Protein AF-B1HXE4-F1 (afdb_monomer_lite)

InterPro domains:
  IPR015053 Protein of unknown function DUF1871 [PF08958] (6-66)
  IPR023162 Apc36109-like domain superfamily [G3DSA:1.10.340.20] (1-69)
  IPR023162 Apc36109-like domain superfamily [SSF116922] (2-66)

Structure (mmCIF, N/CA/C/O backbone):
data_AF-B1HXE4-F1
#
_entry.id   AF-B1HXE4-F1
#
loop_
_atom_site.group_PDB
_atom_site.id
_atom_site.type_symbol
_atom_site.label_atom_id
_atom_site.label_alt_id
_atom_site.label_comp_id
_atom_site.label_asym_id
_atom_site.label_entity_id
_atom_site.label_seq_id
_atom_site.pdbx_PDB_ins_code
_atom_site.Cartn_x
_atom_site.Cartn_y
_atom_site.Cartn_z
_atom_site.occupancy
_atom_site.B_iso_or_equiv
_atom_site.auth_seq_id
_atom_site.auth_comp_id
_atom_site.auth_asym_id
_atom_site.auth_atom_id
_atom_site.pdbx_PDB_model_num
ATOM 1 N N . MET A 1 1 ? 4.143 -10.671 13.570 1.00 57.72 1 MET A N 1
ATOM 2 C CA . MET A 1 1 ? 4.394 -10.357 12.149 1.00 57.72 1 MET A CA 1
ATOM 3 C C . MET A 1 1 ? 3.353 -11.092 11.324 1.00 57.72 1 MET A C 1
ATOM 5 O O . MET A 1 1 ? 3.241 -12.303 11.482 1.00 57.72 1 MET A O 1
ATOM 9 N N . ASN A 1 2 ? 2.533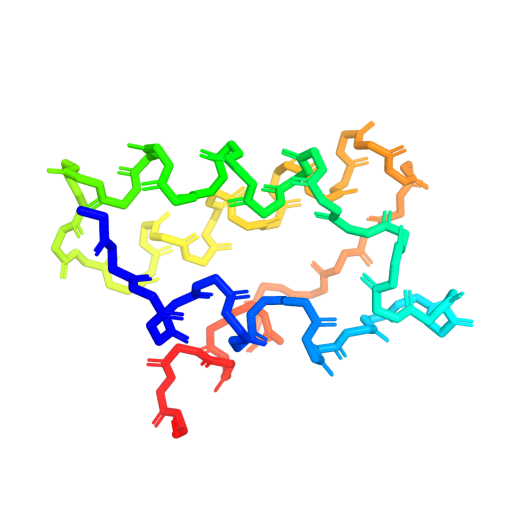 -10.378 10.555 1.00 68.62 2 ASN A N 1
ATOM 10 C CA . ASN A 1 2 ? 1.462 -10.980 9.760 1.00 68.62 2 ASN A CA 1
ATOM 11 C C . ASN A 1 2 ? 2.024 -11.400 8.390 1.00 68.62 2 ASN A C 1
ATOM 13 O O . ASN A 1 2 ? 2.073 -10.587 7.476 1.00 68.62 2 ASN A O 1
ATOM 17 N N . GLN A 1 3 ? 2.512 -12.641 8.271 1.00 70.75 3 GLN A N 1
ATOM 18 C CA . GLN A 1 3 ? 3.191 -13.127 7.056 1.00 70.75 3 GLN A CA 1
ATOM 19 C C . GLN A 1 3 ? 2.297 -13.107 5.805 1.00 70.75 3 GLN A C 1
ATOM 21 O O . GLN A 1 3 ? 2.810 -12.957 4.705 1.00 70.75 3 GLN A O 1
ATOM 26 N N . ALA A 1 4 ? 0.974 -13.209 5.968 1.00 79.94 4 ALA A N 1
ATOM 27 C CA . ALA A 1 4 ? 0.035 -13.113 4.852 1.00 79.94 4 ALA A CA 1
ATOM 28 C C . ALA A 1 4 ? -0.034 -11.692 4.268 1.00 79.94 4 ALA A C 1
ATOM 30 O O . ALA A 1 4 ? -0.123 -11.537 3.057 1.00 79.94 4 ALA A O 1
ATOM 31 N N . ALA A 1 5 ? 0.051 -10.662 5.119 1.00 79.56 5 ALA A N 1
ATOM 32 C CA . ALA A 1 5 ? 0.033 -9.269 4.673 1.00 79.56 5 ALA A CA 1
ATOM 33 C C . ALA A 1 5 ? 1.315 -8.893 3.916 1.00 79.56 5 ALA A C 1
ATOM 35 O O . ALA A 1 5 ? 1.243 -8.182 2.925 1.00 79.56 5 ALA A O 1
ATOM 36 N N . VAL A 1 6 ? 2.467 -9.408 4.366 1.00 78.56 6 VAL A N 1
ATOM 37 C CA . VAL A 1 6 ? 3.759 -9.243 3.675 1.00 78.56 6 VAL A CA 1
AT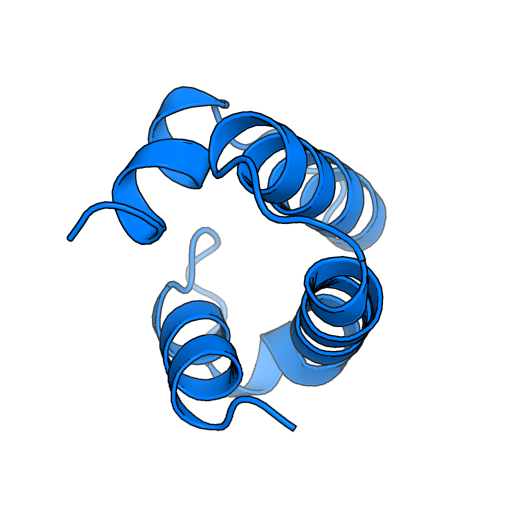OM 38 C C . VAL A 1 6 ? 3.668 -9.796 2.252 1.00 78.56 6 VAL A C 1
ATOM 40 O O . VAL A 1 6 ? 3.878 -9.063 1.296 1.00 78.56 6 VAL A O 1
ATOM 43 N N . HIS A 1 7 ? 3.254 -11.059 2.119 1.00 81.94 7 HIS A N 1
AT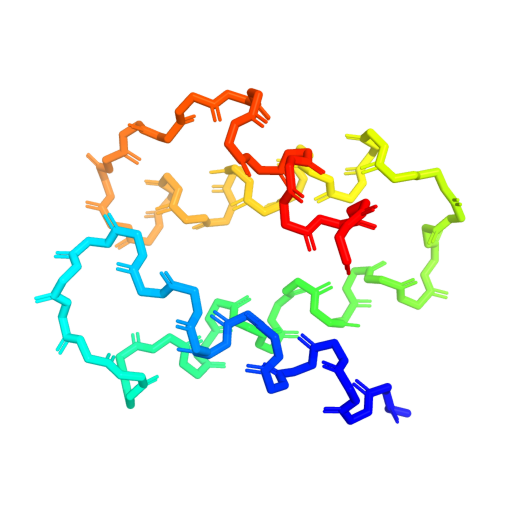OM 44 C CA . HIS A 1 7 ? 3.182 -11.726 0.819 1.00 81.94 7 HIS A CA 1
ATOM 45 C C . HIS A 1 7 ? 2.191 -11.049 -0.136 1.00 81.94 7 HIS A C 1
ATOM 47 O O . HIS A 1 7 ? 2.480 -10.878 -1.312 1.00 81.94 7 HIS A O 1
ATOM 53 N N . LEU A 1 8 ? 1.035 -10.615 0.378 1.00 88.81 8 LEU A N 1
ATOM 54 C CA . LEU A 1 8 ? 0.031 -9.906 -0.415 1.00 88.81 8 LEU A CA 1
ATOM 55 C C . LEU A 1 8 ? 0.556 -8.576 -0.979 1.00 88.81 8 LEU A C 1
ATOM 57 O O . LEU A 1 8 ? 0.233 -8.230 -2.110 1.00 88.81 8 LEU A O 1
ATOM 61 N N . LEU A 1 9 ? 1.351 -7.836 -0.201 1.00 87.94 9 LEU A N 1
ATOM 62 C CA . LEU A 1 9 ? 1.930 -6.561 -0.633 1.00 87.94 9 LEU A CA 1
ATOM 63 C C . LEU A 1 9 ? 3.071 -6.763 -1.640 1.00 87.94 9 LEU A C 1
ATOM 65 O O . LEU A 1 9 ? 3.119 -6.046 -2.635 1.00 87.94 9 LEU A O 1
ATOM 69 N N . GLU A 1 10 ? 3.934 -7.761 -1.429 1.00 83.56 10 GLU A N 1
ATOM 70 C CA . GLU A 1 10 ? 5.008 -8.125 -2.368 1.00 83.56 10 GLU A CA 1
ATOM 71 C C . GLU A 1 10 ? 4.450 -8.596 -3.724 1.00 83.56 10 GLU A C 1
ATOM 73 O O . GLU A 1 10 ? 4.970 -8.224 -4.775 1.00 83.56 10 GLU A O 1
ATOM 78 N N . GLU A 1 11 ? 3.365 -9.378 -3.727 1.00 89.69 11 GLU A N 1
ATOM 79 C CA . GLU A 1 11 ? 2.742 -9.895 -4.956 1.00 89.69 11 GLU A CA 1
ATOM 80 C C . GLU A 1 11 ? 1.903 -8.858 -5.720 1.00 89.69 11 GLU A C 1
ATOM 82 O O . GLU A 1 11 ? 1.579 -9.086 -6.887 1.00 89.69 11 GLU A O 1
ATOM 87 N N . TRP A 1 12 ? 1.527 -7.738 -5.094 1.00 93.19 12 TRP A N 1
ATOM 88 C CA . TRP A 1 12 ? 0.629 -6.761 -5.714 1.00 93.19 12 TRP A CA 1
ATOM 89 C C . TRP A 1 12 ? 1.249 -6.064 -6.934 1.00 93.19 12 TRP A C 1
ATOM 91 O O . TRP A 1 12 ? 0.542 -5.829 -7.914 1.00 93.19 12 TRP A O 1
ATOM 101 N N . ASP A 1 13 ? 2.551 -5.762 -6.882 1.00 93.50 13 ASP A N 1
ATOM 102 C CA . ASP A 1 13 ? 3.351 -5.212 -7.990 1.00 93.50 13 ASP A CA 1
ATOM 103 C C . ASP A 1 13 ? 2.658 -4.083 -8.801 1.00 93.50 13 ASP A C 1
ATOM 105 O O . ASP A 1 13 ? 2.564 -4.156 -10.032 1.00 93.50 13 ASP A O 1
ATOM 109 N N . PRO A 1 14 ? 2.167 -3.000 -8.158 1.00 94.69 14 PRO A N 1
ATOM 110 C CA . PRO A 1 14 ? 1.378 -1.964 -8.839 1.00 94.69 14 PRO A CA 1
ATOM 111 C C . PRO A 1 14 ? 2.160 -1.221 -9.936 1.00 94.69 14 PRO A C 1
ATOM 113 O O . PRO A 1 14 ? 1.571 -0.612 -10.831 1.00 94.69 14 PRO A O 1
ATOM 116 N N . PHE A 1 15 ? 3.494 -1.284 -9.899 1.00 94.69 15 PHE A N 1
ATOM 117 C CA . PHE A 1 15 ? 4.379 -0.589 -10.836 1.00 94.69 15 PHE A CA 1
ATOM 118 C C . PHE A 1 15 ? 5.101 -1.524 -11.813 1.00 94.69 15 PHE A C 1
ATOM 120 O O . PHE A 1 15 ? 5.903 -1.039 -12.612 1.00 94.69 15 PHE A O 1
ATOM 127 N N . HIS A 1 16 ? 4.785 -2.823 -11.814 1.00 93.31 16 HIS A N 1
ATOM 128 C CA . HIS A 1 16 ? 5.372 -3.820 -12.718 1.00 93.31 16 HIS A CA 1
ATOM 129 C C . HIS A 1 16 ? 6.909 -3.887 -12.628 1.00 93.31 16 HIS A C 1
ATOM 131 O O . HIS A 1 16 ? 7.607 -3.980 -13.644 1.00 93.31 16 HIS A O 1
ATOM 137 N N . LEU A 1 17 ? 7.441 -3.787 -11.412 1.00 92.25 17 LEU A N 1
ATOM 138 C CA . LEU A 1 17 ? 8.870 -3.866 -11.105 1.00 92.25 17 LEU A CA 1
ATOM 139 C C . LEU A 1 17 ? 9.281 -5.289 -10.708 1.00 92.25 17 LEU A C 1
ATOM 141 O O . LEU A 1 17 ? 10.455 -5.638 -10.825 1.00 92.25 17 LEU A O 1
ATOM 145 N N . GLY A 1 18 ? 8.316 -6.121 -10.311 1.00 90.75 18 GLY A N 1
ATOM 146 C CA . GLY A 1 18 ? 8.528 -7.454 -9.758 1.00 90.75 18 GLY A CA 1
ATOM 147 C C . GLY A 1 18 ? 8.596 -7.450 -8.223 1.00 90.75 18 GLY A C 1
ATOM 148 O O . GLY A 1 18 ? 8.962 -6.440 -7.623 1.00 90.75 18 GLY A O 1
ATOM 149 N N . PRO A 1 19 ? 8.273 -8.581 -7.570 1.00 86.38 19 PRO A N 1
ATOM 150 C CA . PRO A 1 19 ? 8.013 -8.646 -6.126 1.00 86.38 19 PRO A CA 1
ATOM 151 C C . PRO A 1 19 ? 9.211 -8.248 -5.250 1.00 86.38 19 PRO A C 1
ATOM 153 O O . PRO A 1 19 ? 9.027 -7.619 -4.213 1.00 86.38 19 PRO A O 1
ATOM 156 N N . ASP A 1 20 ? 10.439 -8.510 -5.708 1.00 88.38 20 ASP A N 1
ATOM 157 C CA . ASP A 1 20 ? 11.679 -8.204 -4.973 1.00 88.38 20 ASP A CA 1
ATOM 158 C C . ASP A 1 20 ? 11.977 -6.687 -4.854 1.00 88.38 20 ASP A C 1
ATOM 160 O O . ASP A 1 20 ? 12.980 -6.283 -4.262 1.00 88.38 20 ASP A O 1
ATOM 164 N N . HIS A 1 21 ? 11.151 -5.823 -5.457 1.00 92.62 21 HIS A N 1
ATOM 165 C CA . HIS A 1 21 ? 11.326 -4.366 -5.440 1.00 92.62 21 HIS A CA 1
ATOM 166 C C . HIS A 1 21 ? 10.544 -3.651 -4.329 1.00 92.62 21 HIS A C 1
ATOM 168 O O . HIS A 1 21 ? 10.694 -2.437 -4.191 1.00 92.62 21 HIS A O 1
ATOM 174 N N . TYR A 1 22 ? 9.752 -4.376 -3.533 1.00 92.81 22 TYR A N 1
ATOM 175 C CA . TYR A 1 22 ? 8.810 -3.799 -2.565 1.00 92.81 22 TYR A CA 1
ATOM 176 C C . TYR A 1 22 ? 9.151 -4.091 -1.095 1.00 92.81 22 TYR A C 1
ATOM 178 O O . TYR A 1 22 ? 8.375 -3.725 -0.213 1.00 92.81 22 TYR A O 1
ATOM 186 N N . ASP A 1 23 ? 10.294 -4.723 -0.799 1.00 90.81 23 ASP A N 1
ATOM 187 C CA . ASP A 1 23 ? 10.668 -5.170 0.557 1.00 90.81 23 ASP A CA 1
ATOM 188 C C . ASP A 1 23 ? 10.606 -4.049 1.609 1.00 90.81 23 ASP A C 1
ATOM 190 O O . ASP A 1 23 ? 10.091 -4.241 2.714 1.00 90.81 23 ASP A O 1
ATOM 194 N N . THR A 1 24 ?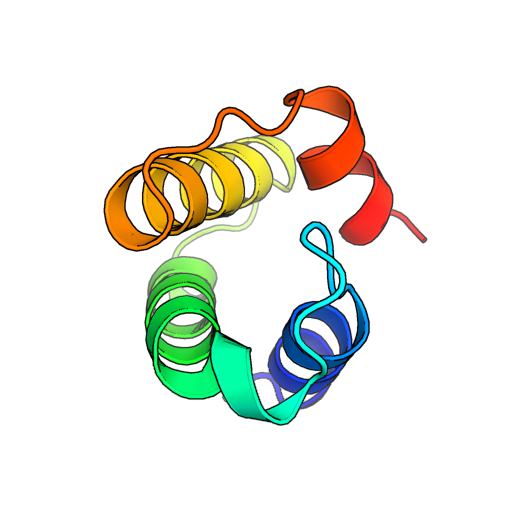 11.136 -2.867 1.272 1.00 92.00 24 THR A N 1
ATOM 195 C CA . THR A 1 24 ? 11.204 -1.725 2.203 1.00 92.00 24 THR A CA 1
ATOM 196 C C . THR A 1 24 ? 9.806 -1.184 2.494 1.00 92.00 24 THR A C 1
ATOM 198 O O . THR A 1 24 ? 9.414 -1.062 3.653 1.00 92.00 24 THR A O 1
ATOM 201 N N . ASP A 1 25 ? 9.027 -0.935 1.444 1.00 93.94 25 ASP A N 1
ATOM 202 C CA . ASP A 1 25 ? 7.668 -0.401 1.538 1.00 93.94 25 ASP A CA 1
ATOM 203 C C . ASP A 1 25 ? 6.720 -1.376 2.238 1.00 93.94 25 ASP A C 1
ATOM 205 O O . ASP A 1 25 ? 5.908 -0.991 3.081 1.00 93.94 25 ASP A O 1
ATOM 209 N N . THR A 1 26 ? 6.865 -2.668 1.944 1.00 92.69 26 THR A N 1
ATOM 210 C CA . THR A 1 26 ? 6.114 -3.740 2.599 1.00 92.69 26 THR A CA 1
ATOM 211 C C . THR A 1 26 ? 6.426 -3.794 4.089 1.00 92.69 26 THR A C 1
ATOM 213 O O . THR A 1 26 ? 5.506 -3.911 4.904 1.00 92.69 26 THR A O 1
ATOM 216 N N . ALA A 1 27 ? 7.697 -3.664 4.478 1.00 92.00 27 ALA A N 1
ATOM 217 C CA . ALA A 1 27 ? 8.080 -3.620 5.885 1.00 92.00 27 ALA A CA 1
ATOM 218 C C . ALA A 1 27 ? 7.454 -2.419 6.615 1.00 92.00 27 ALA A C 1
ATOM 220 O O . ALA A 1 27 ? 6.935 -2.589 7.724 1.00 92.00 27 ALA A O 1
ATOM 221 N N . ASP A 1 28 ? 7.434 -1.243 5.984 1.00 92.94 28 ASP A N 1
ATOM 222 C CA . ASP A 1 28 ? 6.841 -0.026 6.547 1.00 92.94 28 ASP A CA 1
ATOM 223 C C . ASP A 1 28 ? 5.318 -0.155 6.721 1.00 92.94 28 ASP A C 1
ATOM 225 O O . ASP A 1 28 ? 4.782 0.122 7.802 1.00 92.94 28 ASP A O 1
ATOM 229 N N . VAL A 1 29 ? 4.611 -0.674 5.713 1.00 93.38 29 VAL A N 1
ATOM 230 C CA . VAL A 1 29 ? 3.160 -0.926 5.790 1.00 93.38 29 VAL A CA 1
ATOM 231 C C . VAL A 1 29 ? 2.833 -1.972 6.864 1.00 93.38 29 VAL A C 1
ATOM 233 O O . VAL A 1 29 ? 1.898 -1.798 7.650 1.00 93.38 29 VAL A O 1
ATOM 236 N N . VAL A 1 30 ? 3.604 -3.057 6.956 1.00 90.56 30 VAL A N 1
ATOM 237 C CA . VAL A 1 30 ? 3.381 -4.131 7.944 1.00 90.56 30 VAL A CA 1
ATOM 238 C C . VAL A 1 30 ? 3.682 -3.667 9.368 1.00 90.56 30 VAL A C 1
ATOM 240 O O . VAL A 1 30 ? 3.026 -4.122 10.315 1.00 90.56 30 VAL A O 1
ATOM 243 N N . ALA A 1 31 ? 4.636 -2.753 9.544 1.00 90.38 31 ALA A N 1
ATOM 244 C CA . ALA A 1 31 ? 4.872 -2.099 10.824 1.00 90.38 31 ALA A CA 1
ATOM 245 C C . ALA A 1 31 ? 3.664 -1.240 11.233 1.00 90.38 31 ALA A C 1
ATOM 247 O O . ALA A 1 31 ? 3.204 -1.346 12.373 1.00 90.38 31 ALA A O 1
ATOM 248 N N . ALA A 1 32 ? 3.102 -0.463 10.302 1.00 88.81 32 ALA A N 1
ATOM 249 C CA . ALA A 1 32 ? 1.910 0.352 10.545 1.00 88.81 32 ALA A CA 1
ATOM 250 C C . ALA A 1 32 ? 0.662 -0.495 10.857 1.00 88.81 32 ALA A C 1
ATOM 252 O O . ALA A 1 32 ? -0.115 -0.145 11.749 1.00 88.81 32 ALA A O 1
ATOM 253 N N . LEU A 1 33 ? 0.506 -1.652 10.202 1.00 86.38 33 LEU A N 1
ATOM 254 C CA . LEU A 1 33 ? -0.607 -2.586 10.415 1.00 86.38 33 LEU A CA 1
ATOM 255 C C . LEU A 1 33 ? -0.784 -3.000 11.886 1.00 86.38 33 LEU A C 1
ATOM 257 O O . LEU A 1 33 ? -1.906 -3.244 12.315 1.00 86.38 33 LEU A O 1
ATOM 261 N N . GLN A 1 34 ? 0.288 -3.072 12.688 1.00 84.69 34 GLN A N 1
ATOM 262 C CA . GLN A 1 34 ? 0.195 -3.493 14.098 1.00 84.69 34 GLN A CA 1
ATOM 263 C C . GLN A 1 34 ? -0.700 -2.585 14.966 1.00 84.69 34 GLN A C 1
ATOM 265 O O . GLN A 1 34 ? -1.066 -2.990 16.069 1.00 84.69 34 GLN A O 1
ATOM 270 N N . GLY A 1 35 ? -1.039 -1.378 14.499 1.00 83.88 35 GLY A N 1
ATOM 271 C CA . GLY A 1 35 ? -1.913 -0.434 15.200 1.00 83.88 35 GLY A CA 1
ATOM 272 C C . GLY A 1 35 ? -3.169 -0.022 14.428 1.00 83.88 35 GLY A C 1
ATOM 273 O O . GLY A 1 35 ? -3.824 0.931 14.848 1.00 83.88 35 GLY A O 1
ATOM 274 N N . ILE A 1 36 ? -3.485 -0.675 13.304 1.00 86.94 36 ILE A N 1
ATOM 275 C CA . ILE A 1 36 ? -4.574 -0.272 12.405 1.00 86.94 36 ILE A CA 1
ATOM 276 C C . ILE A 1 36 ? -5.565 -1.426 12.230 1.00 86.94 36 ILE A C 1
ATOM 278 O O . ILE A 1 36 ? -5.234 -2.448 11.638 1.00 86.94 36 ILE A O 1
ATOM 282 N N . ASP A 1 37 ? -6.802 -1.215 12.688 1.00 84.19 37 ASP A N 1
ATOM 283 C CA . ASP A 1 37 ? -7.916 -2.159 12.505 1.00 84.19 37 ASP A CA 1
ATOM 284 C C . ASP A 1 37 ? -8.834 -1.788 11.324 1.00 84.19 37 ASP A C 1
ATOM 286 O O . ASP A 1 37 ? -9.601 -2.621 10.844 1.00 84.19 37 ASP A O 1
ATOM 290 N N . ASP A 1 38 ? -8.786 -0.534 10.860 1.00 87.62 38 ASP A N 1
ATOM 291 C CA . ASP A 1 38 ? -9.613 -0.043 9.755 1.00 87.62 38 ASP A CA 1
ATOM 292 C C . ASP A 1 38 ? -8.892 -0.210 8.401 1.00 87.62 38 ASP A C 1
ATOM 294 O O . ASP A 1 38 ? -7.846 0.415 8.186 1.00 87.62 38 ASP A O 1
ATOM 298 N N . PRO A 1 39 ? -9.453 -0.983 7.449 1.00 87.38 39 PRO A N 1
ATOM 299 C CA . PRO A 1 39 ? -8.849 -1.183 6.132 1.00 87.38 39 PRO A CA 1
ATOM 300 C C . PRO A 1 39 ? -8.636 0.115 5.349 1.00 87.38 39 PRO A C 1
ATOM 302 O O . PRO A 1 39 ? -7.663 0.224 4.612 1.00 87.38 39 PRO A O 1
ATOM 305 N N . SER A 1 40 ? -9.499 1.122 5.519 1.00 91.50 40 SER A N 1
ATOM 306 C CA . SER A 1 40 ? -9.349 2.403 4.806 1.00 91.50 40 SER A CA 1
ATOM 307 C C . SER A 1 40 ? -8.129 3.181 5.301 1.00 91.50 40 SER A C 1
ATOM 309 O O . SER A 1 40 ? -7.411 3.802 4.517 1.00 91.50 40 SER A O 1
ATOM 311 N N . THR A 1 41 ? -7.868 3.119 6.605 1.00 93.75 41 THR A N 1
ATOM 312 C CA . THR A 1 41 ? -6.676 3.692 7.232 1.00 93.75 41 THR A CA 1
ATOM 313 C C . THR A 1 41 ? -5.415 2.990 6.730 1.00 93.75 41 THR A C 1
ATOM 315 O O . THR A 1 41 ? -4.445 3.661 6.386 1.00 93.75 41 THR A O 1
ATOM 318 N N . LEU A 1 42 ? -5.438 1.661 6.602 1.00 92.62 42 LEU A N 1
ATOM 319 C CA . LEU A 1 42 ? -4.315 0.902 6.049 1.00 92.62 42 LEU A CA 1
ATOM 320 C C . LEU A 1 42 ? -4.092 1.194 4.556 1.00 92.62 42 LEU A C 1
ATOM 322 O O . LEU A 1 42 ? -2.954 1.394 4.144 1.00 92.62 42 LEU A O 1
ATOM 326 N N . ALA A 1 43 ? -5.160 1.294 3.762 1.00 94.31 43 ALA A N 1
ATOM 327 C CA . ALA A 1 43 ? -5.084 1.657 2.345 1.00 94.31 43 ALA A CA 1
ATOM 328 C C . ALA A 1 43 ? -4.416 3.022 2.135 1.00 94.31 43 ALA A C 1
ATOM 330 O O . ALA A 1 43 ? -3.652 3.208 1.189 1.00 94.31 43 ALA A O 1
ATOM 331 N N . LYS A 1 44 ? -4.662 3.969 3.045 1.00 96.12 44 LYS A N 1
ATOM 332 C CA . LYS A 1 44 ? -4.016 5.279 3.008 1.00 96.12 44 LYS A CA 1
ATOM 333 C C . LYS A 1 44 ? -2.521 5.201 3.315 1.00 96.12 44 LYS A C 1
ATOM 335 O O . LYS A 1 44 ? -1.743 5.853 2.631 1.00 96.12 44 LYS A O 1
ATOM 340 N N . VAL A 1 45 ? -2.119 4.375 4.284 1.00 96.12 45 VAL A N 1
ATOM 341 C CA . VAL A 1 45 ? -0.693 4.119 4.554 1.00 96.12 45 VAL A CA 1
ATOM 342 C C . VAL A 1 45 ? -0.016 3.515 3.327 1.00 96.12 45 VAL A C 1
ATOM 344 O O . VAL A 1 45 ? 1.028 4.004 2.919 1.00 96.12 45 VAL A O 1
ATOM 347 N N . ILE A 1 46 ? -0.633 2.513 2.696 1.00 95.81 46 ILE A N 1
ATOM 348 C CA . ILE A 1 46 ? -0.116 1.904 1.461 1.00 95.81 46 ILE A CA 1
ATOM 349 C C . ILE A 1 46 ? 0.088 2.969 0.379 1.00 95.81 46 ILE A C 1
ATOM 351 O O . ILE A 1 46 ? 1.167 3.052 -0.201 1.00 95.81 46 ILE A O 1
ATOM 355 N N . GLN A 1 47 ? -0.925 3.810 0.146 1.00 97.44 47 GLN A N 1
ATOM 356 C CA . GLN A 1 47 ? -0.858 4.881 -0.845 1.00 97.44 47 GLN A CA 1
ATOM 357 C C . GLN A 1 47 ? 0.296 5.853 -0.568 1.00 97.44 47 GLN A C 1
ATOM 359 O O . GLN A 1 47 ? 1.099 6.103 -1.460 1.00 97.44 47 GLN A O 1
ATOM 364 N N . GLU A 1 48 ? 0.393 6.377 0.656 1.00 97.50 48 GLU A N 1
ATOM 365 C CA . GLU A 1 48 ? 1.408 7.369 1.033 1.00 97.50 48 GLU A CA 1
ATOM 366 C C . GLU A 1 48 ? 2.828 6.784 0.998 1.00 97.50 48 GLU A C 1
ATOM 368 O O . GLU A 1 48 ? 3.747 7.439 0.506 1.00 97.50 48 GLU A O 1
ATOM 373 N N . THR A 1 49 ? 3.014 5.547 1.472 1.00 96.81 49 THR A N 1
ATOM 374 C CA . THR A 1 49 ? 4.310 4.854 1.434 1.00 96.81 49 THR A CA 1
ATOM 375 C C . THR A 1 49 ? 4.775 4.651 -0.007 1.00 96.81 49 THR A C 1
ATOM 377 O O . THR A 1 49 ? 5.895 5.022 -0.352 1.00 96.81 49 THR A O 1
ATOM 380 N N . TYR A 1 50 ? 3.904 4.131 -0.875 1.00 96.25 50 TYR A N 1
ATOM 381 C CA . TYR A 1 50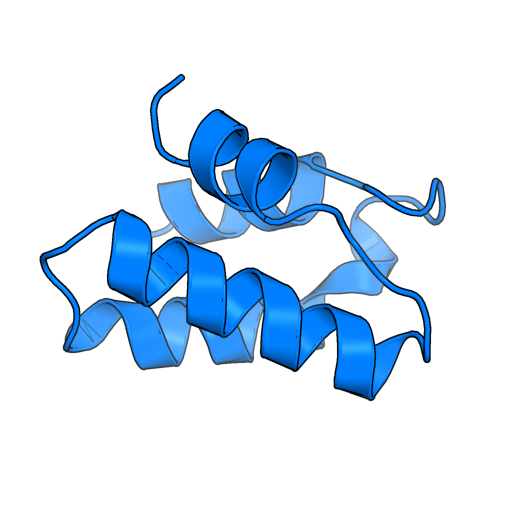 ? 4.268 3.846 -2.263 1.00 96.25 50 TYR A CA 1
ATOM 382 C C . TYR A 1 50 ? 4.443 5.139 -3.075 1.00 96.25 50 TYR A C 1
ATOM 384 O O . TYR A 1 50 ? 5.378 5.245 -3.867 1.00 96.25 50 TYR A O 1
ATOM 392 N N . GLU A 1 51 ? 3.608 6.159 -2.857 1.00 96.69 51 GLU A N 1
ATOM 393 C CA . GLU A 1 51 ? 3.791 7.468 -3.497 1.00 96.69 51 GLU A CA 1
ATOM 394 C C . GLU A 1 51 ? 5.132 8.096 -3.108 1.00 96.69 51 GLU A C 1
ATOM 396 O O . GLU A 1 51 ? 5.843 8.607 -3.973 1.00 96.69 51 GLU A O 1
ATOM 401 N N . HIS A 1 52 ? 5.513 8.020 -1.831 1.00 96.38 52 HIS A N 1
ATOM 402 C CA . HIS A 1 52 ? 6.787 8.548 -1.357 1.00 96.38 52 HIS A CA 1
ATOM 403 C C . HIS A 1 52 ? 7.991 7.817 -1.972 1.00 96.38 52 HIS A C 1
ATOM 405 O O . HIS A 1 52 ? 8.961 8.465 -2.361 1.00 96.38 52 HIS A O 1
ATOM 411 N N . SER A 1 53 ? 7.948 6.487 -2.068 1.00 95.44 53 SER A N 1
ATOM 412 C CA . SER A 1 53 ? 9.091 5.693 -2.541 1.00 95.44 53 SER A CA 1
ATOM 413 C C . SER A 1 53 ? 9.248 5.674 -4.057 1.00 95.44 53 SER A C 1
ATOM 415 O O . SER A 1 53 ? 10.372 5.680 -4.560 1.00 95.44 53 SER A O 1
ATOM 417 N N . PHE A 1 54 ? 8.139 5.661 -4.796 1.00 95.44 54 PHE A N 1
ATOM 418 C CA . PHE A 1 54 ? 8.148 5.512 -6.253 1.00 95.44 54 PHE A CA 1
ATOM 419 C C . PHE A 1 54 ? 7.850 6.814 -6.999 1.00 95.44 54 PHE A C 1
ATOM 421 O O . PHE A 1 54 ? 7.896 6.822 -8.231 1.00 95.44 54 PHE A O 1
ATOM 428 N N . GLU A 1 55 ? 7.537 7.893 -6.271 1.00 96.56 55 GLU A N 1
ATOM 429 C CA . GLU A 1 55 ? 7.124 9.198 -6.807 1.00 96.56 55 GLU A CA 1
ATOM 430 C C . GLU A 1 55 ? 5.956 9.078 -7.808 1.00 96.56 55 GLU A C 1
ATOM 432 O O . GLU A 1 55 ? 5.828 9.848 -8.763 1.00 96.56 55 GLU A O 1
ATOM 437 N N . GLN A 1 56 ? 5.099 8.073 -7.601 1.00 95.75 56 GLN A N 1
ATOM 438 C CA . GLN A 1 56 ? 3.989 7.713 -8.477 1.00 95.75 56 GLN A CA 1
ATOM 439 C C . GLN A 1 56 ? 2.693 7.585 -7.686 1.00 95.75 56 GLN A C 1
ATOM 441 O O . GLN A 1 56 ? 2.636 6.953 -6.635 1.00 95.75 56 GLN A O 1
ATOM 446 N N . TRP A 1 57 ? 1.629 8.165 -8.232 1.00 95.69 57 TRP A N 1
ATOM 447 C CA . TRP A 1 57 ? 0.313 8.145 -7.610 1.00 95.69 57 TRP A CA 1
ATOM 448 C C . TRP A 1 57 ? -0.418 6.828 -7.889 1.00 95.69 57 TRP A C 1
ATOM 450 O O . TRP A 1 57 ? -0.696 6.514 -9.048 1.00 95.69 57 TRP A O 1
ATOM 460 N N . ILE A 1 58 ? -0.797 6.111 -6.828 1.00 96.44 58 ILE A N 1
ATOM 461 C CA . ILE A 1 58 ? -1.718 4.970 -6.902 1.00 96.44 58 ILE A CA 1
ATOM 462 C C . ILE A 1 58 ? -3.126 5.447 -6.517 1.00 96.44 58 ILE A C 1
ATOM 464 O O . ILE A 1 58 ? -3.277 6.090 -5.473 1.00 96.44 58 ILE A O 1
ATOM 468 N N . PRO A 1 59 ? -4.176 5.157 -7.307 1.00 97.44 59 PRO A N 1
ATOM 469 C CA . PRO A 1 59 ? -5.550 5.444 -6.911 1.00 97.44 59 PRO A CA 1
ATOM 470 C C . PRO A 1 59 ? -5.919 4.768 -5.587 1.00 97.44 59 PRO A C 1
ATOM 472 O O . PRO A 1 59 ? -5.648 3.588 -5.376 1.00 97.44 59 PRO A O 1
ATOM 475 N N . PHE A 1 60 ? -6.581 5.507 -4.695 1.00 95.75 60 PHE A N 1
ATOM 476 C CA . PHE A 1 60 ? -6.934 5.006 -3.364 1.00 95.75 60 PHE A CA 1
ATOM 477 C C . PHE A 1 60 ? -7.799 3.739 -3.433 1.00 95.75 60 PHE A C 1
ATOM 479 O O . PHE A 1 60 ? -7.659 2.836 -2.609 1.00 95.75 60 PHE A O 1
ATOM 486 N N . GLU A 1 61 ? -8.673 3.643 -4.436 1.00 95.44 61 GLU A N 1
ATOM 487 C CA . GLU A 1 61 ? -9.517 2.473 -4.658 1.00 95.44 61 GLU A CA 1
ATOM 488 C C . GLU A 1 61 ? -8.703 1.200 -4.927 1.00 95.44 61 GLU A C 1
ATOM 490 O O . GLU A 1 61 ? -9.120 0.122 -4.504 1.00 95.44 61 GLU A O 1
ATOM 495 N N . GLU A 1 62 ? -7.537 1.309 -5.570 1.00 95.69 62 GLU A N 1
ATOM 496 C CA . GLU A 1 62 ? -6.643 0.169 -5.804 1.00 95.69 62 GLU A CA 1
ATOM 497 C C . GLU A 1 62 ? -5.994 -0.297 -4.495 1.00 95.69 62 GLU A C 1
ATOM 499 O O . GLU A 1 62 ? -5.968 -1.496 -4.217 1.00 95.69 62 GLU A O 1
ATOM 504 N N . CYS A 1 63 ? -5.587 0.641 -3.632 1.00 95.44 63 CYS A N 1
ATOM 505 C CA . CYS A 1 63 ? -5.064 0.326 -2.300 1.00 95.44 63 CYS A CA 1
ATOM 506 C C . CYS A 1 63 ? -6.111 -0.365 -1.408 1.00 95.44 63 CYS A C 1
ATOM 508 O O . CYS A 1 63 ? -5.774 -1.234 -0.608 1.00 95.44 63 CYS A O 1
ATOM 510 N N . VAL A 1 64 ? -7.394 -0.003 -1.526 1.00 92.69 64 VAL A N 1
ATOM 511 C CA . VAL A 1 64 ? -8.486 -0.673 -0.793 1.00 92.69 64 VAL A CA 1
ATOM 512 C C . VAL A 1 64 ? -8.781 -2.059 -1.373 1.00 92.69 64 VAL A C 1
ATOM 514 O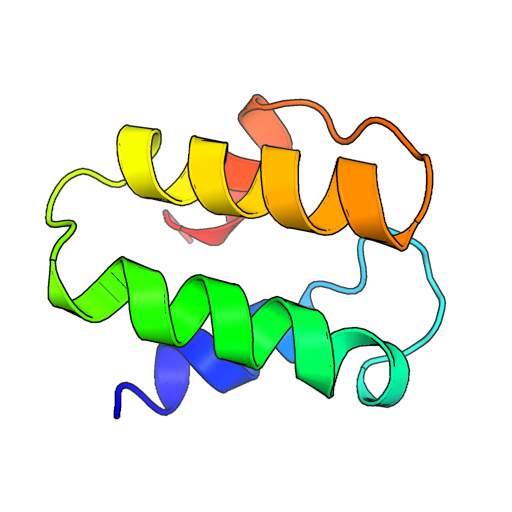 O . VAL A 1 64 ? -9.056 -2.999 -0.621 1.00 92.69 64 VAL A O 1
ATOM 517 N N . ALA A 1 65 ? -8.730 -2.206 -2.700 1.00 92.50 65 ALA A N 1
ATOM 518 C CA . ALA A 1 65 ? -9.068 -3.453 -3.380 1.00 92.50 65 ALA A CA 1
ATOM 519 C C . ALA A 1 65 ? -8.183 -4.622 -2.925 1.00 92.50 65 ALA A C 1
ATOM 521 O O . ALA A 1 65 ? -8.692 -5.723 -2.727 1.00 92.50 65 ALA A O 1
ATOM 522 N N . ILE A 1 66 ? -6.894 -4.383 -2.672 1.00 90.69 66 ILE A N 1
ATOM 523 C CA . ILE A 1 66 ? -5.976 -5.436 -2.215 1.00 90.69 66 ILE A CA 1
ATOM 524 C C . ILE A 1 66 ? -6.212 -5.888 -0.771 1.00 90.69 66 ILE A C 1
ATOM 526 O O . ILE A 1 66 ? -5.827 -6.989 -0.406 1.00 90.69 66 ILE A O 1
ATOM 530 N N . LEU A 1 67 ? -6.880 -5.081 0.056 1.00 86.06 67 LEU A N 1
ATOM 531 C CA . LEU A 1 67 ? -7.158 -5.417 1.459 1.00 86.06 67 LEU A CA 1
ATOM 532 C C . LEU A 1 67 ? -8.470 -6.184 1.657 1.00 86.06 67 LEU A C 1
ATOM 534 O O . LEU A 1 67 ? -8.763 -6.630 2.766 1.00 86.06 67 LEU A O 1
ATOM 538 N N . THR A 1 68 ? -9.293 -6.279 0.613 1.00 76.94 68 THR A N 1
ATOM 539 C CA . THR A 1 68 ? -10.663 -6.815 0.684 1.00 76.94 68 THR A CA 1
ATOM 540 C C . THR A 1 68 ? -10.870 -8.093 -0.130 1.00 76.94 68 THR A C 1
ATOM 542 O O . THR A 1 68 ? -11.976 -8.638 -0.103 1.00 76.94 68 THR A O 1
ATOM 545 N N . ASN A 1 69 ? -9.830 -8.569 -0.821 1.00 58.41 69 ASN A N 1
ATOM 546 C CA . ASN A 1 69 ? -9.853 -9.744 -1.697 1.00 58.41 69 ASN A CA 1
ATOM 547 C C . ASN A 1 69 ? -9.213 -10.976 -1.046 1.00 58.41 69 ASN A C 1
ATOM 549 O O . ASN A 1 69 ? -8.257 -10.798 -0.259 1.00 58.41 69 ASN A O 1
#

Sequence (69 aa):
MNQAAVHLLEEWDPFHLGPDHYDTDTADVVAALQGIDDPSTLAKVIQETYEHSFEQWIPFEECVAILTN

Radius of gyration: 10.8 Å; chains: 1; bounding box: 22×22×28 Å

Foldseek 3Di:
DPVVQLVLQLVLCPPVPHSVVCNVLSVQLVVVVVPDPDQLVSLVSSQVSCCVPVVDGDPSVSSSVSVPD

Secondary structure (DSSP, 8-state):
--HHHHHHHHHH-TTSS-GGG-HHHHHHHHHHHTT---HHHHHHHHHHHHHHHHS-PPPHHHHHHTT--

pLDDT: mean 89.74, std 8.2, range [57.72, 97.5]

Organism: Lysinibacillus sphaericus (strain C3-41) (NCBI:txid444177)